Protein AF-A0A440A2Q6-F1 (afdb_monomer_lite)

Sequence (70 aa):
MSKVRAGGSQNAEVAPTRLAAAQIEEAARWLAATTEPPRPLIPYLRKTFRLSAAEAIQVIRLANAARGLP

Foldseek 3Di:
DDDDDDDDDPPCPPDQDPLLVVLLVVLLVVLLPDPDADPPRQVVSCVPSVDDSVSSVSSVVSSCVSNVHD

pLDDT: mean 82.13, std 19.45, range [38.97, 97.25]

Structure (mmCIF, N/CA/C/O backbone):
data_AF-A0A440A2Q6-F1
#
_entry.id   AF-A0A440A2Q6-F1
#
loop_
_atom_site.group_PDB
_atom_site.id
_atom_site.type_symbol
_atom_site.label_atom_id
_atom_site.label_alt_id
_atom_site.label_comp_id
_atom_site.label_asym_id
_atom_site.label_entity_id
_atom_site.label_seq_id
_atom_site.pdbx_PDB_ins_code
_atom_site.Cartn_x
_atom_site.Cartn_y
_atom_site.Cartn_z
_atom_site.occupancy
_atom_site.B_iso_or_equiv
_atom_site.auth_seq_id
_atom_site.auth_comp_id
_atom_site.auth_asym_id
_atom_site.auth_atom_id
_atom_site.pdbx_PDB_model_num
ATOM 1 N N . MET A 1 1 ? 11.557 -28.770 -37.204 1.00 45.03 1 MET A N 1
ATOM 2 C CA . MET A 1 1 ? 12.118 -28.859 -35.836 1.00 45.03 1 MET A CA 1
ATOM 3 C C . MET A 1 1 ? 11.557 -27.713 -35.000 1.00 45.03 1 MET A C 1
ATOM 5 O O . MET A 1 1 ? 12.119 -26.625 -34.997 1.00 45.03 1 MET A O 1
ATOM 9 N N . SER A 1 2 ? 10.411 -27.928 -34.352 1.00 43.66 2 SER A N 1
ATOM 10 C CA . SER A 1 2 ? 9.743 -26.922 -33.517 1.00 43.66 2 SER A CA 1
ATOM 11 C C . SER A 1 2 ? 10.319 -26.975 -32.104 1.00 43.66 2 SER A C 1
ATOM 13 O O . SER A 1 2 ? 10.143 -27.967 -31.402 1.00 43.66 2 SER A O 1
ATOM 15 N N . LYS A 1 3 ? 11.045 -25.933 -31.686 1.00 54.00 3 LYS A N 1
ATOM 16 C CA . LYS A 1 3 ? 11.535 -25.822 -30.306 1.00 54.00 3 LYS A CA 1
ATOM 17 C C . LYS A 1 3 ? 10.392 -25.361 -29.402 1.00 54.00 3 LYS A C 1
ATOM 19 O O . LYS A 1 3 ? 10.124 -24.169 -29.293 1.00 54.00 3 LYS A O 1
ATOM 24 N N . VAL A 1 4 ? 9.750 -26.323 -28.746 1.00 55.66 4 VAL A N 1
ATOM 25 C CA . VAL A 1 4 ? 8.967 -26.105 -27.525 1.00 55.66 4 VAL A CA 1
ATOM 26 C C . VAL A 1 4 ? 9.925 -25.549 -26.472 1.00 55.66 4 VAL A C 1
ATOM 28 O O . VAL A 1 4 ? 10.898 -26.212 -26.114 1.00 55.66 4 VAL A O 1
ATOM 31 N N . ARG A 1 5 ? 9.700 -24.320 -25.999 1.00 47.31 5 ARG A N 1
ATOM 32 C CA . ARG A 1 5 ? 10.399 -23.814 -24.814 1.00 47.31 5 ARG A CA 1
ATOM 33 C C . ARG A 1 5 ? 9.550 -24.119 -23.586 1.00 47.31 5 ARG A C 1
ATOM 35 O O . ARG A 1 5 ? 8.483 -23.541 -23.406 1.00 47.31 5 ARG A O 1
ATOM 42 N N . ALA A 1 6 ? 10.071 -25.053 -22.789 1.00 48.44 6 ALA A N 1
ATOM 43 C CA . ALA A 1 6 ? 9.807 -25.224 -21.366 1.00 48.44 6 ALA A CA 1
ATOM 44 C C . ALA A 1 6 ? 9.676 -23.846 -20.684 1.00 48.44 6 ALA A C 1
ATOM 46 O O . ALA A 1 6 ? 10.397 -22.910 -21.018 1.00 48.44 6 ALA A O 1
ATOM 47 N N . GLY A 1 7 ? 8.708 -23.638 -19.797 1.00 47.00 7 GLY A N 1
ATOM 48 C CA . GLY A 1 7 ? 8.680 -24.335 -18.517 1.00 47.00 7 GLY A CA 1
ATOM 49 C C . GLY A 1 7 ? 9.710 -23.673 -17.604 1.00 47.00 7 GLY A C 1
ATOM 50 O O . GLY A 1 7 ? 10.905 -23.904 -17.751 1.00 47.00 7 GLY A O 1
ATOM 51 N N . GLY A 1 8 ? 9.245 -22.810 -16.704 1.00 38.97 8 GLY A N 1
ATOM 52 C CA . GLY A 1 8 ? 10.108 -22.089 -15.776 1.00 38.97 8 GLY A CA 1
ATOM 53 C C . GLY A 1 8 ? 9.310 -21.113 -14.930 1.00 38.97 8 GLY A C 1
ATOM 54 O O . GLY A 1 8 ? 9.329 -19.911 -15.180 1.00 38.97 8 GLY A O 1
ATOM 55 N N . SER A 1 9 ? 8.564 -21.658 -13.970 1.00 49.06 9 SER A N 1
ATOM 56 C CA . SER A 1 9 ? 7.934 -20.930 -12.874 1.00 49.06 9 SER A CA 1
ATOM 57 C C . SER A 1 9 ? 8.897 -19.899 -12.294 1.00 49.06 9 SER A C 1
ATOM 59 O O . SER A 1 9 ? 9.890 -20.256 -11.665 1.00 49.06 9 SER A O 1
ATOM 61 N N . GLN A 1 10 ? 8.584 -18.617 -12.454 1.00 48.03 10 GLN A N 1
ATOM 62 C CA . GLN A 1 10 ? 9.208 -17.570 -11.653 1.00 48.03 10 GLN A CA 1
ATOM 63 C C . GLN A 1 10 ? 8.529 -17.551 -10.278 1.00 48.03 10 GLN A C 1
ATOM 65 O O . GLN A 1 10 ? 7.878 -16.580 -9.907 1.00 48.03 10 GLN A O 1
ATOM 70 N N . ASN A 1 11 ? 8.681 -18.642 -9.521 1.00 45.28 11 ASN A N 1
ATOM 71 C CA . ASN A 1 11 ? 8.562 -18.605 -8.065 1.00 45.28 11 ASN A CA 1
ATOM 72 C C . ASN A 1 11 ? 9.839 -17.949 -7.540 1.00 45.28 11 ASN A C 1
ATOM 74 O O . ASN A 1 11 ? 10.721 -18.595 -6.982 1.00 45.28 11 ASN A O 1
ATOM 78 N N . ALA A 1 12 ? 9.972 -16.653 -7.804 1.00 49.41 12 ALA A N 1
ATOM 79 C CA . ALA A 1 12 ? 10.963 -15.820 -7.159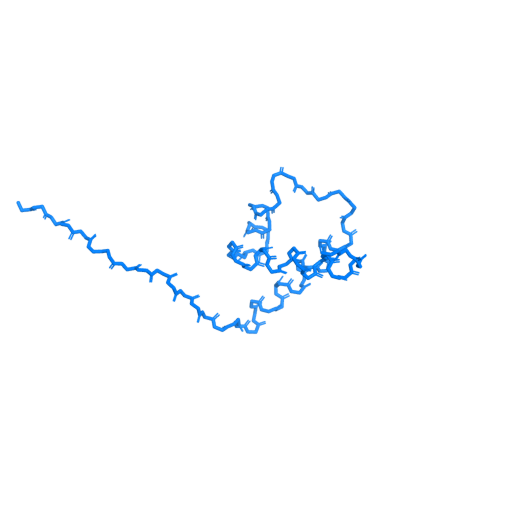 1.00 49.41 12 ALA A CA 1
ATOM 80 C C . ALA A 1 12 ? 10.412 -15.467 -5.772 1.00 49.41 12 ALA A C 1
ATOM 82 O O . ALA A 1 12 ? 10.031 -14.329 -5.514 1.00 49.41 12 ALA A O 1
ATOM 83 N N . GLU A 1 13 ? 10.333 -16.461 -4.884 1.00 48.84 13 GLU A N 1
ATOM 84 C CA . GLU A 1 13 ? 10.188 -16.224 -3.446 1.00 48.84 13 GLU A CA 1
ATOM 85 C C . GLU A 1 13 ? 11.545 -15.742 -2.927 1.00 48.84 13 GLU A C 1
ATOM 87 O O . GLU A 1 13 ? 12.308 -16.441 -2.267 1.00 48.84 13 GLU A O 1
ATOM 92 N N . VAL A 1 14 ? 11.911 -14.544 -3.373 1.00 53.28 14 VAL A N 1
ATOM 93 C CA . VAL A 1 14 ? 13.112 -13.850 -2.942 1.00 53.28 14 VAL A CA 1
ATOM 94 C C . VAL A 1 14 ? 12.707 -13.147 -1.663 1.00 53.28 14 VAL A C 1
ATOM 96 O O . VAL A 1 14 ? 11.873 -12.242 -1.693 1.00 53.28 14 VAL A O 1
ATOM 99 N N . ALA A 1 15 ? 13.266 -13.588 -0.535 1.00 52.38 15 ALA A N 1
ATOM 100 C CA . ALA A 1 15 ? 13.164 -12.860 0.723 1.00 52.38 15 ALA A CA 1
ATOM 101 C C . ALA A 1 15 ? 13.399 -11.362 0.449 1.00 52.38 15 ALA A C 1
ATOM 103 O O . ALA A 1 15 ? 14.351 -11.035 -0.273 1.00 52.38 15 ALA A O 1
ATOM 104 N N . PRO A 1 16 ? 12.534 -10.458 0.947 1.00 57.50 16 PRO A N 1
ATOM 105 C CA . PRO A 1 16 ? 12.563 -9.065 0.538 1.00 57.50 16 PRO A CA 1
ATOM 106 C C . PRO A 1 16 ? 13.949 -8.503 0.825 1.00 57.50 16 PRO A C 1
ATOM 108 O O . PRO A 1 16 ? 14.407 -8.458 1.968 1.00 57.50 16 PRO A O 1
ATOM 111 N N . THR A 1 17 ? 14.650 -8.102 -0.235 1.00 70.94 17 THR A N 1
ATOM 112 C CA . THR A 1 17 ? 15.909 -7.381 -0.070 1.00 70.94 17 THR A CA 1
ATOM 113 C C . THR A 1 17 ? 15.637 -6.128 0.760 1.00 70.94 17 THR A C 1
ATOM 115 O O . THR A 1 17 ? 14.539 -5.571 0.722 1.00 70.94 17 THR A O 1
ATOM 118 N N . ARG A 1 18 ? 16.630 -5.639 1.510 1.00 68.38 18 ARG A N 1
ATOM 119 C CA . ARG A 1 18 ? 16.455 -4.437 2.347 1.00 68.38 18 ARG A CA 1
ATOM 120 C C . ARG A 1 18 ? 15.922 -3.235 1.543 1.00 68.38 18 ARG A C 1
ATOM 122 O O . ARG A 1 18 ? 15.169 -2.429 2.077 1.00 68.38 18 ARG A O 1
ATOM 129 N N . LEU A 1 19 ? 16.274 -3.149 0.257 1.00 71.44 19 LEU A N 1
ATOM 130 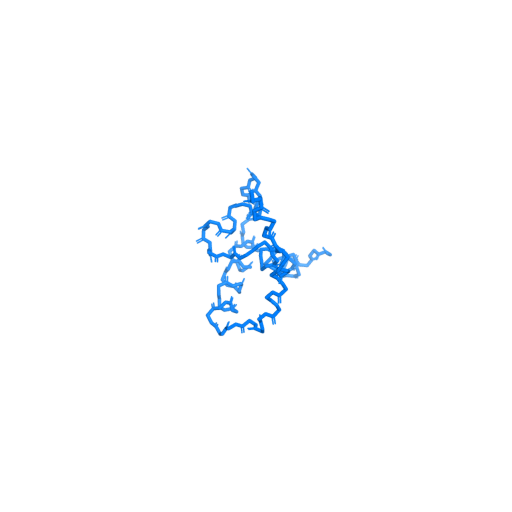C CA . LEU A 1 19 ? 15.764 -2.136 -0.670 1.00 71.44 19 LEU A CA 1
ATOM 131 C C . LEU A 1 19 ? 14.271 -2.321 -0.981 1.00 71.44 19 LEU A C 1
ATOM 133 O O . LEU A 1 19 ? 13.531 -1.342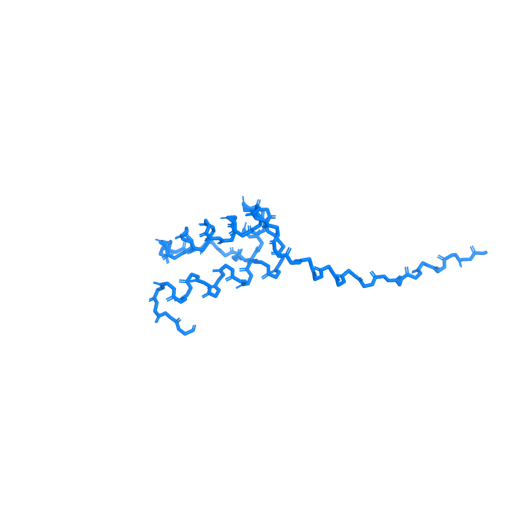 -0.971 1.00 71.44 19 LEU A O 1
ATOM 137 N N . ALA A 1 20 ? 13.821 -3.559 -1.205 1.00 77.31 20 ALA A N 1
ATOM 138 C CA . ALA A 1 20 ? 12.408 -3.869 -1.421 1.00 77.31 20 ALA A CA 1
ATOM 139 C C . ALA A 1 20 ? 11.566 -3.577 -0.169 1.00 77.31 20 ALA A C 1
ATOM 141 O O . ALA A 1 20 ? 10.509 -2.961 -0.267 1.00 77.31 20 ALA A O 1
ATOM 142 N N . ALA A 1 21 ? 12.066 -3.928 1.022 1.00 86.88 21 ALA A N 1
ATOM 143 C CA . ALA A 1 21 ? 11.386 -3.620 2.283 1.00 86.88 21 ALA A CA 1
ATOM 144 C C . ALA A 1 21 ? 11.170 -2.105 2.467 1.00 86.88 21 ALA A C 1
ATOM 146 O O . ALA A 1 21 ? 10.062 -1.675 2.783 1.00 86.88 21 ALA A O 1
ATOM 147 N N . ALA A 1 22 ? 12.190 -1.290 2.176 1.00 90.12 22 ALA A N 1
ATOM 148 C CA . ALA A 1 22 ? 12.083 0.167 2.256 1.00 90.12 22 ALA A CA 1
ATOM 149 C C . ALA A 1 22 ? 11.047 0.743 1.271 1.00 90.12 22 ALA A C 1
ATOM 151 O O . ALA A 1 22 ? 10.252 1.600 1.655 1.00 90.12 22 ALA A O 1
ATOM 152 N N . GLN A 1 23 ? 11.010 0.245 0.028 1.00 93.25 23 GLN A N 1
ATOM 153 C CA . GLN A 1 23 ? 10.036 0.676 -0.988 1.00 93.25 23 GLN A CA 1
ATOM 154 C C . GLN A 1 23 ? 8.601 0.300 -0.605 1.00 93.25 23 GLN A C 1
ATOM 156 O O . GLN A 1 23 ? 7.678 1.089 -0.806 1.00 93.25 23 GLN A O 1
ATOM 161 N N . ILE A 1 24 ? 8.407 -0.887 -0.025 1.00 95.06 24 ILE A N 1
ATOM 162 C CA . ILE A 1 24 ? 7.104 -1.346 0.468 1.00 95.06 24 ILE A CA 1
ATOM 163 C C . ILE A 1 24 ? 6.624 -0.455 1.617 1.00 95.06 24 ILE A C 1
ATOM 165 O O . ILE A 1 24 ? 5.480 -0.008 1.606 1.00 95.06 24 ILE A O 1
ATOM 169 N N . GLU A 1 25 ? 7.481 -0.162 2.595 1.00 95.19 25 GLU A N 1
ATOM 170 C CA . GLU A 1 25 ? 7.119 0.713 3.714 1.00 95.19 25 GLU A CA 1
ATOM 171 C C . GLU A 1 25 ? 6.799 2.139 3.257 1.00 95.19 25 GLU A C 1
ATOM 173 O O . GLU A 1 25 ? 5.820 2.733 3.711 1.00 95.19 25 GLU A O 1
ATOM 178 N N . GLU A 1 26 ? 7.600 2.691 2.346 1.00 96.50 26 GLU A N 1
ATOM 179 C CA . GLU A 1 26 ? 7.368 4.014 1.772 1.00 96.50 26 GLU A CA 1
ATOM 180 C C . GLU A 1 26 ? 6.029 4.075 1.031 1.00 96.50 26 GLU A C 1
ATOM 182 O O . GLU A 1 26 ? 5.202 4.947 1.315 1.00 96.50 26 GLU A O 1
ATOM 187 N N . ALA A 1 27 ? 5.777 3.112 0.144 1.00 97.00 27 ALA A N 1
ATOM 188 C CA . ALA A 1 27 ? 4.531 3.029 -0.603 1.00 97.00 27 ALA A CA 1
ATOM 189 C C . ALA A 1 27 ? 3.321 2.812 0.319 1.00 97.00 27 ALA A C 1
ATOM 191 O O . ALA A 1 27 ? 2.259 3.385 0.077 1.00 97.00 27 ALA A O 1
ATOM 192 N N . ALA A 1 28 ? 3.472 2.029 1.392 1.00 97.25 28 ALA A N 1
ATOM 193 C CA . ALA A 1 28 ? 2.417 1.799 2.375 1.00 97.25 28 ALA A CA 1
ATOM 194 C C . ALA A 1 28 ? 2.094 3.065 3.171 1.00 97.25 28 ALA A C 1
ATOM 196 O O . ALA A 1 28 ? 0.918 3.378 3.345 1.00 97.25 28 ALA A O 1
ATOM 197 N N . ARG A 1 29 ? 3.106 3.833 3.599 1.00 96.88 29 ARG A N 1
ATOM 198 C CA . ARG A 1 29 ? 2.902 5.131 4.265 1.00 96.88 29 ARG A CA 1
ATOM 199 C C . ARG A 1 29 ? 2.218 6.134 3.343 1.00 96.88 29 ARG A C 1
ATOM 201 O O . ARG A 1 29 ? 1.248 6.769 3.751 1.00 96.88 29 ARG A O 1
ATOM 208 N N . TRP A 1 30 ? 2.690 6.246 2.100 1.00 97.19 30 TRP A N 1
ATOM 209 C CA . TRP A 1 30 ? 2.063 7.101 1.093 1.00 97.19 30 TRP A CA 1
ATOM 210 C C . TRP A 1 30 ? 0.601 6.708 0.872 1.00 97.19 30 TRP A C 1
ATOM 212 O O . TRP A 1 30 ? -0.291 7.555 0.946 1.00 97.19 30 TRP A O 1
ATOM 222 N N . LEU A 1 31 ? 0.341 5.414 0.659 1.00 97.06 31 LEU A N 1
ATOM 223 C CA . LEU A 1 31 ? -1.008 4.921 0.433 1.00 97.06 31 LEU A CA 1
ATOM 224 C C . LEU A 1 31 ? -1.882 5.155 1.662 1.00 97.06 31 LEU A C 1
ATOM 226 O O . LEU A 1 31 ? -2.999 5.608 1.482 1.00 97.06 31 LEU A O 1
ATOM 230 N N . ALA A 1 32 ? -1.383 4.931 2.882 1.00 96.44 32 ALA A N 1
ATOM 231 C CA . ALA A 1 32 ? -2.118 5.160 4.125 1.00 96.44 32 ALA A CA 1
ATOM 232 C C . ALA A 1 32 ? -2.563 6.624 4.276 1.00 96.44 32 ALA A C 1
ATOM 234 O O . ALA A 1 32 ? -3.712 6.880 4.638 1.00 96.44 32 ALA A O 1
ATOM 235 N N . ALA A 1 33 ? -1.699 7.574 3.914 1.00 96.12 33 ALA A N 1
ATOM 236 C CA . ALA A 1 33 ? -1.991 9.005 3.958 1.00 96.12 33 ALA A CA 1
ATOM 237 C C . ALA A 1 33 ? -2.877 9.507 2.796 1.00 96.12 33 ALA A C 1
ATOM 239 O O . ALA A 1 33 ? -3.412 10.610 2.866 1.00 96.12 33 ALA A O 1
ATOM 240 N N . THR A 1 34 ? -3.048 8.726 1.725 1.00 94.19 34 THR A N 1
ATOM 241 C CA . THR A 1 34 ? -3.747 9.172 0.507 1.00 94.19 34 THR A CA 1
ATOM 242 C C . THR A 1 34 ? -5.255 8.919 0.579 1.00 94.19 34 THR A C 1
ATOM 244 O O . THR A 1 34 ? -5.696 7.782 0.413 1.00 94.19 34 THR A O 1
ATOM 247 N N . THR A 1 35 ? -6.068 9.962 0.761 1.00 89.81 35 THR A N 1
ATOM 248 C CA . THR A 1 35 ? -7.539 9.849 0.862 1.00 89.81 35 THR A CA 1
ATOM 249 C C . THR A 1 35 ? -8.185 9.238 -0.387 1.00 89.81 35 THR A C 1
ATOM 251 O O . THR A 1 35 ? -9.009 8.333 -0.272 1.00 89.81 35 THR A O 1
ATOM 254 N N . GLU A 1 36 ? -7.770 9.672 -1.581 1.00 92.38 36 GLU A N 1
ATOM 255 C CA . GLU A 1 36 ? -8.291 9.178 -2.862 1.00 92.38 36 GLU A CA 1
ATOM 256 C C . GLU A 1 36 ? -7.162 8.583 -3.716 1.00 92.38 36 GLU A C 1
ATOM 258 O O . GLU A 1 36 ? -6.492 9.296 -4.466 1.00 92.38 36 GLU A O 1
ATOM 263 N N . PRO A 1 37 ? -6.892 7.271 -3.596 1.00 91.38 37 PRO A N 1
ATOM 264 C CA . PRO A 1 37 ? -5.832 6.639 -4.363 1.00 91.38 37 PRO A CA 1
ATOM 265 C C . PRO A 1 37 ? -6.228 6.450 -5.840 1.00 91.38 37 PRO A C 1
ATOM 267 O O . PRO A 1 37 ? -7.393 6.162 -6.144 1.00 91.38 37 PRO A O 1
ATOM 270 N N . PRO A 1 38 ? -5.259 6.533 -6.771 1.00 92.25 38 PRO A N 1
ATOM 271 C CA . PRO A 1 38 ? -5.509 6.356 -8.195 1.00 92.25 38 PRO A CA 1
ATOM 272 C C . PRO A 1 38 ? -6.035 4.951 -8.501 1.00 92.25 38 PRO A C 1
ATOM 274 O O . PRO A 1 38 ? -5.624 3.956 -7.896 1.00 92.25 38 PRO A O 1
ATOM 277 N N . ARG A 1 39 ? -6.926 4.861 -9.495 1.00 92.25 39 ARG A N 1
ATOM 278 C CA . ARG A 1 39 ? -7.468 3.596 -10.002 1.00 92.25 39 ARG A CA 1
ATOM 279 C C . ARG A 1 39 ? -7.046 3.397 -11.464 1.00 92.25 39 ARG A C 1
ATOM 281 O O . ARG A 1 39 ? -7.235 4.312 -12.259 1.00 92.25 39 ARG A O 1
ATOM 288 N N . PRO A 1 40 ? -6.509 2.222 -11.845 1.00 94.50 40 PRO A N 1
ATOM 289 C CA . PRO A 1 40 ? -6.278 1.038 -11.013 1.00 94.50 40 PRO A CA 1
ATOM 290 C C . PRO A 1 40 ? -5.023 1.159 -10.119 1.00 94.50 40 PRO A C 1
ATOM 292 O O . PRO A 1 40 ? -3.946 1.532 -10.584 1.00 94.50 40 PRO A O 1
ATOM 295 N N . LEU A 1 41 ? -5.152 0.773 -8.842 1.00 95.25 41 LEU A N 1
ATOM 296 C CA . LEU A 1 41 ? -4.125 1.002 -7.814 1.00 95.25 41 LEU A CA 1
ATOM 297 C C . LEU A 1 41 ? -2.866 0.140 -7.994 1.00 95.25 41 LEU A C 1
ATOM 299 O O . LEU A 1 41 ? -1.751 0.646 -7.913 1.00 95.25 41 LEU A O 1
ATOM 303 N N . ILE A 1 42 ? -3.016 -1.158 -8.276 1.00 95.38 42 ILE A N 1
ATOM 304 C CA . ILE A 1 42 ? -1.865 -2.070 -8.408 1.00 95.38 42 ILE A CA 1
ATOM 305 C C . ILE A 1 42 ? -0.934 -1.648 -9.562 1.00 95.38 42 ILE A C 1
ATOM 307 O O . ILE A 1 42 ? 0.268 -1.522 -9.326 1.00 95.38 42 ILE A O 1
ATOM 311 N N . PRO A 1 43 ? -1.417 -1.381 -10.796 1.00 96.94 43 PRO A N 1
ATOM 312 C CA . PRO A 1 43 ? -0.557 -0.881 -11.869 1.00 96.94 43 PRO A CA 1
ATOM 313 C C . PRO A 1 43 ? 0.149 0.431 -11.526 1.00 96.94 43 PRO A C 1
ATOM 315 O O . PRO A 1 43 ? 1.289 0.618 -11.948 1.00 96.94 43 PRO A O 1
ATOM 318 N N . TYR A 1 44 ? -0.501 1.314 -10.763 1.00 97.06 44 TYR A N 1
ATOM 319 C CA . TYR A 1 44 ? 0.120 2.545 -10.284 1.00 97.06 44 TYR A CA 1
ATOM 320 C C . TYR A 1 44 ? 1.276 2.241 -9.326 1.00 97.06 44 TYR A C 1
ATOM 322 O O . TYR A 1 44 ? 2.406 2.629 -9.601 1.00 97.06 44 TYR A O 1
ATOM 330 N N . LEU A 1 45 ? 1.033 1.465 -8.265 1.00 96.00 45 LEU A N 1
ATOM 331 C CA . LEU A 1 45 ? 2.058 1.117 -7.274 1.00 96.00 45 LEU A CA 1
ATOM 332 C C . LEU A 1 45 ? 3.282 0.452 -7.916 1.00 96.00 45 LEU A C 1
ATOM 334 O O . LEU A 1 45 ? 4.419 0.808 -7.614 1.00 96.00 45 LEU A O 1
ATOM 338 N N . ARG A 1 46 ? 3.047 -0.458 -8.865 1.00 95.81 46 ARG A N 1
ATOM 339 C CA . ARG A 1 46 ? 4.113 -1.141 -9.609 1.00 95.81 46 ARG A CA 1
ATOM 340 C C . ARG A 1 46 ? 4.981 -0.177 -10.418 1.00 95.81 46 ARG A C 1
ATOM 342 O O . ARG A 1 46 ? 6.195 -0.336 -10.454 1.00 95.81 46 ARG A O 1
ATOM 349 N N . LYS A 1 47 ? 4.374 0.814 -11.081 1.00 96.25 47 LYS A N 1
ATOM 350 C CA . LYS A 1 47 ? 5.102 1.788 -11.912 1.00 96.25 47 LYS A CA 1
ATOM 351 C C . LYS A 1 47 ? 5.817 2.842 -11.069 1.00 96.25 47 LYS A C 1
ATOM 353 O O . LYS A 1 47 ? 6.967 3.155 -11.356 1.00 96.25 47 LYS A O 1
ATOM 358 N N . THR A 1 48 ? 5.154 3.358 -10.038 1.00 95.81 48 THR A N 1
ATOM 359 C CA . THR A 1 48 ? 5.649 4.471 -9.217 1.00 95.81 48 THR A CA 1
ATOM 360 C C . THR A 1 48 ? 6.736 4.019 -8.248 1.00 95.81 48 THR A C 1
ATOM 362 O O . THR A 1 48 ? 7.791 4.638 -8.178 1.00 95.81 48 THR A O 1
ATOM 365 N N . PHE A 1 49 ? 6.516 2.902 -7.552 1.00 93.94 49 PHE A N 1
ATOM 366 C CA . PHE A 1 49 ? 7.420 2.407 -6.508 1.00 93.94 49 PHE A CA 1
ATOM 367 C C . PHE A 1 49 ? 8.294 1.236 -6.976 1.00 93.94 49 PHE A C 1
ATOM 369 O O . PHE A 1 49 ? 9.008 0.648 -6.175 1.00 93.94 49 PHE A O 1
ATOM 376 N N . ARG A 1 50 ? 8.249 0.896 -8.276 1.00 93.44 50 ARG A N 1
ATOM 377 C CA . ARG A 1 50 ? 8.996 -0.219 -8.897 1.00 93.44 50 ARG A CA 1
ATOM 378 C C . ARG A 1 50 ? 8.742 -1.584 -8.246 1.00 93.44 50 ARG A C 1
ATOM 380 O O . ARG A 1 50 ? 9.610 -2.451 -8.252 1.00 93.44 50 ARG A O 1
ATOM 387 N N . LEU A 1 51 ? 7.531 -1.778 -7.738 1.00 93.12 51 LEU A N 1
ATOM 388 C CA . LEU A 1 51 ? 7.120 -2.992 -7.044 1.00 93.12 51 LEU A CA 1
ATOM 389 C C . LEU A 1 51 ? 6.634 -4.076 -8.014 1.00 93.12 51 LEU A C 1
ATOM 391 O O . LEU A 1 51 ? 6.063 -3.803 -9.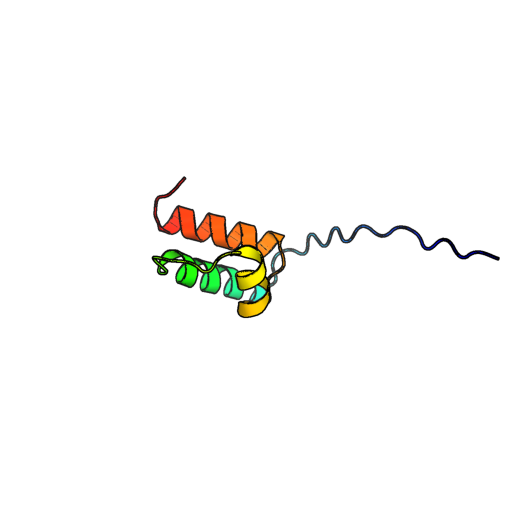077 1.00 93.12 51 LEU A O 1
ATOM 395 N N . SER A 1 52 ? 6.779 -5.330 -7.604 1.00 93.81 52 SER A N 1
ATOM 396 C CA . SER A 1 52 ? 6.049 -6.461 -8.170 1.00 93.81 52 SER A CA 1
ATOM 397 C C . SER A 1 52 ? 4.562 -6.413 -7.786 1.00 93.81 52 SER A C 1
ATOM 399 O O . SER A 1 52 ? 4.116 -5.627 -6.948 1.00 93.81 52 SER A O 1
ATOM 401 N N . ALA A 1 53 ? 3.751 -7.267 -8.415 1.00 92.94 53 ALA A N 1
ATOM 402 C CA . ALA A 1 53 ? 2.331 -7.360 -8.078 1.00 92.94 53 ALA A CA 1
ATOM 403 C C . ALA A 1 53 ? 2.100 -7.868 -6.641 1.00 92.94 53 ALA A C 1
ATOM 405 O O . ALA A 1 53 ? 1.210 -7.362 -5.962 1.00 92.94 53 ALA A O 1
ATOM 406 N N . ALA A 1 54 ? 2.916 -8.818 -6.170 1.00 94.31 54 ALA A N 1
ATOM 407 C CA . ALA A 1 54 ? 2.834 -9.342 -4.807 1.00 94.31 54 ALA A CA 1
ATOM 408 C C . ALA A 1 54 ? 3.182 -8.265 -3.766 1.00 94.31 54 ALA A C 1
ATOM 410 O O . ALA A 1 54 ? 2.449 -8.075 -2.797 1.00 94.31 54 ALA A O 1
ATOM 411 N N . GLU A 1 55 ? 4.236 -7.487 -4.012 1.00 94.38 55 GLU A N 1
ATOM 412 C CA . GLU A 1 55 ? 4.635 -6.387 -3.128 1.00 94.38 55 GLU A CA 1
ATOM 413 C C . GLU A 1 55 ? 3.597 -5.260 -3.121 1.00 94.38 55 GLU A C 1
ATOM 415 O O . GLU A 1 55 ? 3.297 -4.712 -2.066 1.00 94.38 55 GLU A O 1
ATOM 420 N N . ALA A 1 56 ? 2.966 -4.954 -4.259 1.00 95.81 56 ALA A N 1
ATOM 421 C CA . ALA A 1 56 ? 1.859 -3.998 -4.300 1.00 95.81 56 ALA A CA 1
ATOM 422 C C . ALA A 1 56 ? 0.658 -4.457 -3.447 1.00 95.81 56 ALA A C 1
ATOM 424 O O . ALA A 1 56 ? 0.028 -3.638 -2.781 1.00 95.81 56 ALA A O 1
ATOM 425 N N . ILE A 1 57 ? 0.353 -5.760 -3.417 1.00 96.56 57 ILE A N 1
ATOM 426 C CA . ILE A 1 57 ? -0.673 -6.317 -2.518 1.00 96.56 57 ILE A CA 1
ATOM 427 C C . ILE A 1 57 ? -0.239 -6.175 -1.053 1.00 96.56 57 ILE A C 1
ATOM 429 O O . ILE A 1 57 ? -1.049 -5.799 -0.205 1.00 96.56 57 ILE A O 1
ATOM 433 N N . GLN A 1 58 ? 1.035 -6.427 -0.748 1.00 95.81 58 GLN A N 1
ATOM 434 C CA . GLN A 1 58 ? 1.581 -6.239 0.596 1.00 95.81 58 GLN A CA 1
ATOM 435 C C . GLN A 1 58 ? 1.499 -4.776 1.050 1.00 95.81 58 GLN A C 1
ATOM 437 O O . GLN A 1 58 ? 1.068 -4.517 2.171 1.00 95.81 58 GLN A O 1
ATOM 442 N N . VAL A 1 59 ? 1.814 -3.823 0.171 1.00 97.19 59 VAL A N 1
ATOM 443 C CA . VAL A 1 59 ? 1.630 -2.382 0.402 1.00 97.19 59 VAL A CA 1
ATOM 444 C C . VAL A 1 59 ? 0.185 -2.056 0.757 1.00 97.19 59 VAL A C 1
ATOM 446 O O . VAL A 1 59 ? -0.056 -1.356 1.737 1.00 97.19 59 VAL A O 1
ATOM 449 N N . ILE A 1 60 ? -0.781 -2.584 -0.003 1.00 96.00 60 ILE A N 1
ATOM 450 C CA . ILE A 1 60 ? -2.211 -2.359 0.254 1.00 96.00 60 ILE A CA 1
ATOM 45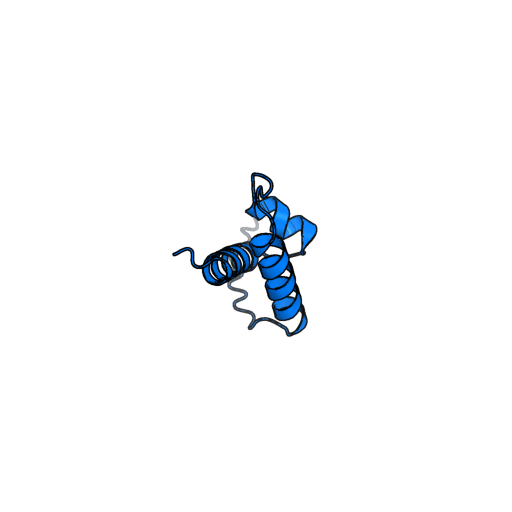1 C C . ILE A 1 60 ? -2.599 -2.889 1.637 1.00 96.00 60 ILE A C 1
ATOM 453 O O . ILE A 1 60 ? -3.245 -2.178 2.404 1.00 96.00 60 ILE A O 1
ATOM 457 N N . ARG A 1 61 ? -2.158 -4.102 1.990 1.00 95.94 61 ARG A N 1
ATOM 458 C CA . ARG A 1 61 ? -2.414 -4.686 3.316 1.00 95.94 61 ARG A CA 1
ATOM 459 C C . ARG A 1 61 ? -1.829 -3.839 4.446 1.00 95.94 61 ARG A C 1
ATOM 461 O O . ARG A 1 61 ? -2.523 -3.574 5.421 1.00 95.94 61 ARG A O 1
ATOM 468 N N . LEU A 1 62 ? -0.575 -3.403 4.316 1.00 96.12 62 LEU A N 1
ATOM 469 C CA . LEU A 1 62 ? 0.093 -2.574 5.325 1.00 96.12 62 LEU A CA 1
ATOM 470 C C . LEU A 1 62 ? -0.576 -1.203 5.470 1.00 96.12 62 LEU A C 1
ATOM 472 O O . LEU A 1 62 ? -0.773 -0.733 6.587 1.00 96.12 62 LEU A O 1
ATOM 476 N N . ALA A 1 63 ? -0.964 -0.583 4.356 1.00 96.44 63 ALA A N 1
ATOM 477 C CA . ALA A 1 63 ? -1.661 0.696 4.366 1.00 96.44 63 ALA A CA 1
ATOM 478 C C . ALA A 1 63 ? -3.047 0.595 5.020 1.00 96.44 63 ALA A C 1
ATOM 480 O O . ALA A 1 63 ? -3.419 1.475 5.793 1.00 96.44 63 ALA A O 1
ATOM 481 N N . ASN A 1 64 ? -3.795 -0.479 4.750 1.00 94.75 64 ASN A N 1
ATOM 482 C CA . ASN A 1 64 ? -5.079 -0.734 5.403 1.00 94.75 64 ASN A CA 1
ATOM 483 C C . ASN A 1 64 ? -4.907 -0.940 6.911 1.00 94.75 64 ASN A C 1
ATOM 485 O O . ASN A 1 64 ? -5.588 -0.274 7.687 1.00 94.75 64 ASN A O 1
ATOM 489 N N . ALA A 1 65 ? -3.936 -1.759 7.326 1.00 94.19 65 ALA A N 1
ATOM 490 C CA . ALA A 1 65 ? -3.631 -1.964 8.740 1.00 94.19 65 ALA A CA 1
ATOM 491 C C . ALA A 1 65 ? -3.263 -0.646 9.448 1.00 94.19 65 ALA A C 1
ATOM 493 O O . ALA A 1 65 ? -3.767 -0.368 10.533 1.00 94.19 65 ALA A O 1
ATOM 494 N N . ALA A 1 66 ? -2.458 0.211 8.809 1.00 92.50 66 ALA A N 1
ATOM 495 C CA . ALA A 1 66 ? -2.100 1.529 9.340 1.00 92.50 66 ALA A CA 1
ATOM 496 C C . ALA A 1 66 ? -3.303 2.484 9.478 1.00 92.50 66 ALA A C 1
ATOM 498 O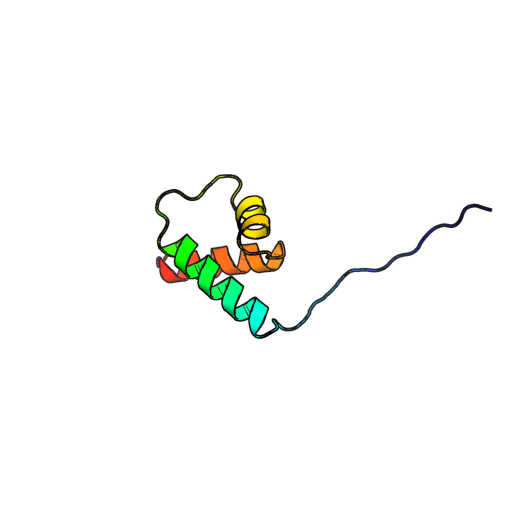 O . ALA A 1 66 ? -3.275 3.395 10.301 1.00 92.50 66 ALA A O 1
ATOM 499 N N . ARG A 1 67 ? -4.366 2.273 8.694 1.00 91.06 67 ARG A N 1
ATOM 500 C CA . ARG A 1 67 ? -5.636 3.015 8.771 1.00 91.06 67 ARG A CA 1
ATOM 501 C C . ARG A 1 67 ? -6.633 2.420 9.764 1.00 91.06 67 ARG A C 1
ATOM 503 O O . ARG A 1 67 ? -7.706 2.989 9.939 1.00 91.06 67 ARG A O 1
ATOM 510 N N . GLY A 1 68 ? -6.322 1.271 10.364 1.00 90.06 68 GLY A N 1
ATOM 511 C CA . GLY A 1 68 ? -7.281 0.502 11.157 1.00 90.06 68 GLY A CA 1
ATOM 512 C C . GLY A 1 68 ? -8.389 -0.146 10.318 1.00 90.06 68 GLY A C 1
ATOM 513 O O . GLY A 1 68 ? -9.460 -0.435 10.844 1.00 90.06 68 GLY A O 1
ATOM 514 N N . LEU A 1 69 ? -8.156 -0.348 9.018 1.00 77.44 69 LEU A N 1
ATOM 515 C CA . LEU A 1 69 ? -9.065 -1.071 8.132 1.00 77.44 69 LEU A CA 1
ATOM 516 C C . LEU A 1 69 ? -8.718 -2.573 8.134 1.00 77.44 69 LEU A C 1
ATOM 518 O O . LEU A 1 69 ? -7.531 -2.904 8.218 1.00 77.44 69 LEU A O 1
ATOM 522 N N . PRO A 1 70 ? -9.726 -3.463 8.045 1.00 61.25 70 PRO A N 1
ATOM 523 C CA . PRO A 1 70 ? -9.514 -4.910 7.985 1.00 61.25 70 PRO A CA 1
ATOM 524 C C . PRO A 1 70 ? -8.808 -5.369 6.697 1.00 61.25 70 PRO A C 1
ATOM 526 O O . PRO A 1 70 ? -8.910 -4.677 5.652 1.00 61.25 70 PRO A O 1
#

Radius of gyration: 15.66 Å; chains: 1; bounding box: 26×39×47 Å

Secondary structure (DSSP, 8-state):
-----------------HHHHHHHHHHHHHHHH-SS--SSHHHHHHHHS---HHHHHHHHHHHHHHTT--